Protein AF-A0A842JGA0-F1 (afdb_monomer)

Foldseek 3Di:
DFLVVVQVVCVVVVNDDQCVSVVVVLVVVCVPDDPVRNVVSDDDDCCVFLRDPVNVLLVVQLRQQVRDDPPGAQVPRPPFDAQPNDGLNNQLCLVCVQDVPCPDDDSSNSSSLSRCCNPPVPVSVCVSPDHPPVCPPPPVPQDPCSVVPVDD

Radius of gyration: 17.34 Å; Cα contacts (8 Å, |Δi|>4): 133; chains: 1; bounding box: 43×27×49 Å

Solvent-accessible surface area (backbone atoms only — not comparable to full-atom values): 9162 Å² total; per-residue (Å²): 132,52,45,50,61,51,41,53,50,33,37,75,70,70,76,47,59,85,50,48,56,57,52,53,50,48,52,57,58,49,69,73,49,48,86,93,47,48,79,71,64,74,71,84,85,41,67,84,47,43,44,24,78,94,32,44,70,60,40,46,50,49,26,55,48,69,62,45,64,86,85,67,55,64,76,74,45,81,86,68,67,65,41,93,87,34,34,56,39,54,45,42,47,41,62,46,78,57,32,87,83,57,85,78,78,60,68,68,60,37,49,34,46,48,51,33,30,68,78,40,42,75,59,38,51,51,60,54,67,50,62,79,70,58,68,78,80,67,58,82,61,72,46,77,55,40,77,69,66,77,57,134

Organism: NCBI:txid1841863

Secondary structure (DSSP, 8-state):
--HHHHHHHHHHTTS--TTHHHHHHHHHHHHT--GGGGGGG----GGGTTTSGGGHHHHHHHHHHHTSPSSP-GGGSSS---BTTB-HHHHHHHHHHT-TT-----HHHHHHHHHHHHH-HHHHHHHHH---GGGGTTTTS--TTGGGTS--

Sequence (152 aa):
MGSYEREQRMIAEGTAQRGQAALEYFAALDAELTEETSCLAHRPDYRKTLFAPENDDIYREFCAYLDLPEPRYFDAVENPISIEGHTAADVYYAMKSKNDRIVAIDGAAVYNMLVKLRTQPEIAKRVLDFRPTCYQGGCGMKDAAFNRGYYD

Structure (mmCIF, N/CA/C/O backbone):
data_AF-A0A842JGA0-F1
#
_entry.id   AF-A0A842JGA0-F1
#
loop_
_atom_site.group_PDB
_atom_site.id
_atom_site.type_symbol
_atom_site.label_atom_id
_atom_site.label_alt_id
_atom_site.label_comp_id
_atom_site.label_asym_id
_atom_site.label_entity_id
_atom_site.label_seq_id
_atom_site.pdbx_PDB_ins_code
_atom_site.Cartn_x
_atom_site.Cartn_y
_atom_site.Cartn_z
_atom_site.occupancy
_atom_site.B_iso_or_equiv
_atom_site.auth_seq_id
_atom_site.auth_comp_id
_atom_site.auth_asym_id
_atom_site.auth_atom_id
_atom_site.pdbx_PDB_model_num
ATOM 1 N N . MET A 1 1 ? -5.568 -13.704 12.747 1.00 78.69 1 MET A N 1
ATOM 2 C CA . MET A 1 1 ? -6.083 -12.325 12.857 1.00 78.69 1 MET A CA 1
ATOM 3 C C . MET A 1 1 ? -5.155 -11.466 12.034 1.00 78.69 1 MET A C 1
ATOM 5 O O . MET A 1 1 ? -3.968 -11.443 12.359 1.00 78.69 1 MET A O 1
ATOM 9 N N . GLY A 1 2 ? -5.6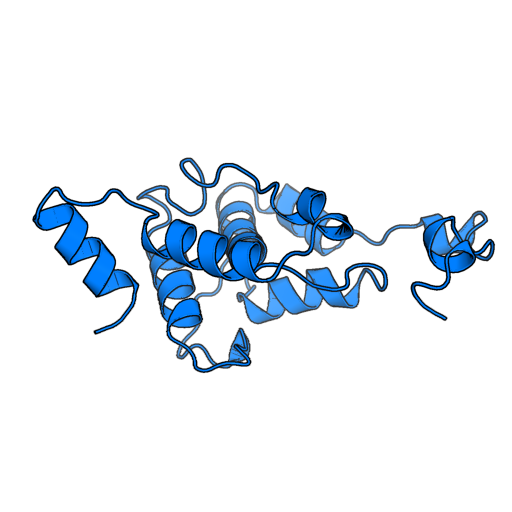73 -10.902 10.948 1.00 92.69 2 GLY A N 1
ATOM 10 C CA . GLY A 1 2 ? -4.884 -10.137 9.995 1.00 92.69 2 GLY A CA 1
ATOM 11 C C . GLY A 1 2 ? -4.467 -8.780 10.546 1.00 92.69 2 GLY A C 1
ATOM 12 O O . GLY A 1 2 ? -4.854 -8.375 11.652 1.00 92.69 2 GLY A O 1
ATOM 13 N N . SER A 1 3 ? -3.633 -8.095 9.781 1.00 95.69 3 SER A N 1
ATOM 14 C CA . SER A 1 3 ? -3.092 -6.779 10.102 1.00 95.69 3 SER A CA 1
ATOM 15 C C . SER A 1 3 ? -4.206 -5.741 10.227 1.00 95.69 3 SER A C 1
ATOM 17 O O . SER A 1 3 ? -4.199 -4.952 11.172 1.00 95.69 3 SER A O 1
ATOM 19 N N . TYR A 1 4 ? -5.222 -5.802 9.357 1.00 96.94 4 TYR A N 1
ATOM 20 C CA . TYR A 1 4 ? -6.365 -4.887 9.419 1.00 96.94 4 TYR A CA 1
ATOM 21 C C . TYR A 1 4 ? -7.188 -5.085 10.697 1.00 96.94 4 TYR A C 1
ATOM 23 O O . TYR A 1 4 ? -7.450 -4.120 11.412 1.00 96.94 4 TYR A O 1
ATOM 31 N N . GLU A 1 5 ? -7.567 -6.324 11.043 1.00 97.38 5 GLU A N 1
ATOM 32 C CA . GLU A 1 5 ? -8.369 -6.577 12.249 1.00 97.38 5 GLU A CA 1
ATOM 33 C C . GLU A 1 5 ? -7.608 -6.213 13.526 1.00 97.38 5 GLU A C 1
ATOM 35 O O . GLU A 1 5 ? -8.199 -5.715 14.488 1.00 97.38 5 GLU A O 1
ATOM 40 N N . ARG A 1 6 ? -6.289 -6.438 13.538 1.00 97.06 6 ARG A N 1
ATOM 41 C CA . ARG A 1 6 ? -5.420 -6.027 14.643 1.00 97.06 6 ARG A CA 1
ATOM 42 C C . ARG A 1 6 ? -5.420 -4.513 14.804 1.00 97.06 6 ARG A C 1
ATOM 44 O O . ARG A 1 6 ? -5.603 -4.042 15.923 1.00 97.06 6 ARG A O 1
ATOM 51 N N . GLU A 1 7 ? -5.261 -3.772 13.709 1.00 97.25 7 GLU A N 1
ATOM 52 C CA . GLU A 1 7 ? -5.341 -2.311 13.716 1.00 97.25 7 GLU A CA 1
ATOM 53 C C . GLU A 1 7 ? -6.703 -1.825 14.222 1.00 97.25 7 GLU A C 1
ATOM 55 O O . GLU A 1 7 ? -6.746 -1.005 15.137 1.00 97.25 7 GLU A O 1
ATOM 60 N N . GLN A 1 8 ? -7.813 -2.363 13.704 1.00 97.25 8 GLN A N 1
ATOM 61 C CA . GLN A 1 8 ? -9.154 -1.955 14.141 1.00 97.25 8 GLN A CA 1
ATOM 62 C C . GLN A 1 8 ? -9.369 -2.182 15.642 1.00 97.25 8 GLN A C 1
ATOM 64 O O . GLN A 1 8 ? -9.959 -1.337 16.316 1.00 97.25 8 GLN A O 1
ATOM 69 N N . ARG A 1 9 ? -8.847 -3.285 16.193 1.00 97.31 9 ARG A N 1
ATOM 70 C CA . ARG A 1 9 ? -8.895 -3.535 17.637 1.00 97.31 9 ARG A CA 1
ATOM 71 C C . ARG A 1 9 ? -8.089 -2.498 18.422 1.00 97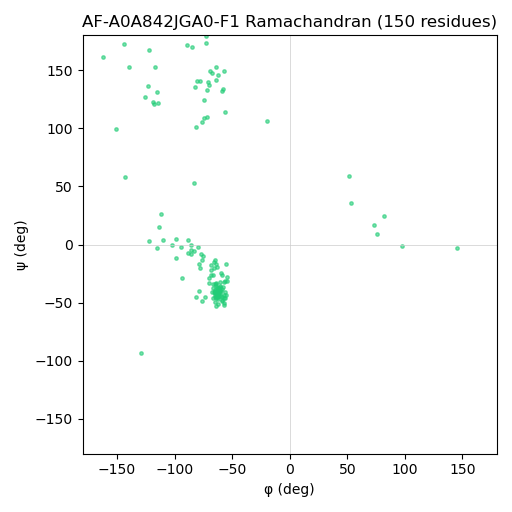.31 9 ARG A C 1
ATOM 73 O O . ARG A 1 9 ? -8.606 -1.959 19.393 1.00 97.31 9 ARG A O 1
ATOM 80 N N . MET A 1 10 ? -6.866 -2.184 17.993 1.00 97.19 10 MET A N 1
ATOM 81 C CA . MET A 1 10 ? -6.032 -1.175 18.662 1.00 97.19 10 MET A CA 1
ATOM 82 C C . MET A 1 10 ? -6.664 0.224 18.606 1.00 97.19 10 MET A C 1
ATOM 84 O O . MET A 1 10 ? -6.624 0.969 19.584 1.00 97.19 10 MET A O 1
ATOM 88 N N . ILE A 1 11 ? -7.313 0.575 17.493 1.00 96.62 11 ILE A N 1
ATOM 89 C CA . ILE A 1 11 ? -8.082 1.822 17.378 1.00 96.62 11 ILE A CA 1
ATOM 90 C C . ILE A 1 11 ? -9.258 1.821 18.363 1.00 96.62 11 ILE A C 1
ATOM 92 O O . ILE A 1 11 ? -9.461 2.808 19.069 1.00 96.62 11 ILE A O 1
ATOM 96 N N . ALA A 1 12 ? -10.008 0.719 18.457 1.00 96.81 12 ALA A N 1
ATOM 97 C CA . ALA A 1 12 ? -11.126 0.592 19.394 1.00 96.81 12 ALA A CA 1
ATOM 98 C C . ALA A 1 12 ? -10.683 0.657 20.870 1.00 96.81 12 ALA A C 1
ATOM 100 O O . ALA A 1 12 ? -11.404 1.191 21.710 1.00 96.81 12 ALA A O 1
ATOM 101 N N . GLU A 1 13 ? -9.487 0.154 21.179 1.00 97.25 13 GLU A N 1
ATOM 102 C CA . GLU A 1 13 ? -8.846 0.239 22.499 1.00 97.25 13 GLU A CA 1
ATOM 103 C C . GLU A 1 13 ? -8.228 1.624 22.782 1.00 97.25 13 GLU A C 1
ATOM 105 O O . GLU A 1 13 ? -7.788 1.883 23.902 1.00 97.25 13 GLU A O 1
ATOM 110 N N . GLY A 1 14 ? -8.187 2.525 21.792 1.00 96.44 14 GLY A N 1
ATOM 111 C CA . GLY A 1 14 ? -7.576 3.851 21.908 1.00 96.44 14 GLY A CA 1
ATOM 112 C C . GLY A 1 14 ? -6.043 3.835 21.939 1.00 96.44 14 GLY A C 1
ATOM 113 O O . GLY A 1 14 ? -5.432 4.820 22.352 1.00 96.44 14 GLY A O 1
ATOM 114 N N . THR A 1 15 ? -5.416 2.731 21.524 1.00 95.56 15 THR A N 1
ATOM 115 C CA . THR A 1 15 ? -3.960 2.520 21.566 1.00 95.56 15 THR A CA 1
ATOM 116 C C . THR A 1 15 ? -3.268 2.775 20.226 1.00 95.56 15 THR A C 1
ATOM 118 O O . THR A 1 15 ? -2.044 2.886 20.193 1.00 95.56 15 THR A O 1
ATOM 121 N N . ALA A 1 16 ? -4.024 2.922 19.133 1.00 95.56 16 ALA A N 1
ATOM 122 C CA . ALA A 1 16 ? -3.494 3.230 17.805 1.00 95.56 16 ALA A CA 1
ATOM 123 C C . ALA A 1 16 ? -4.410 4.162 16.995 1.00 95.56 16 ALA A C 1
ATOM 125 O O . ALA A 1 16 ? -5.537 4.471 17.386 1.00 95.56 16 ALA A O 1
ATOM 126 N N . GLN A 1 17 ? -3.911 4.600 15.838 1.00 95.06 17 GLN A N 1
ATOM 127 C CA . GLN A 1 17 ? -4.660 5.359 14.837 1.00 95.06 17 GLN A CA 1
ATOM 128 C C . GLN A 1 17 ? -4.638 4.635 13.488 1.00 95.06 17 GLN A C 1
ATOM 130 O O . GLN A 1 17 ? -3.860 3.709 13.270 1.00 95.06 17 GLN A O 1
ATOM 135 N N . ARG A 1 18 ? -5.497 5.080 12.569 1.00 95.12 18 ARG A N 1
ATOM 136 C CA . ARG A 1 18 ? -5.557 4.551 11.206 1.00 95.12 18 ARG A CA 1
ATOM 137 C C . ARG A 1 18 ? -4.211 4.698 10.496 1.00 95.12 18 ARG A C 1
ATOM 139 O O . ARG A 1 18 ? -3.612 5.773 10.535 1.00 95.12 18 ARG A O 1
ATOM 146 N N . GLY A 1 19 ? -3.766 3.637 9.829 1.00 95.56 19 GLY A N 1
ATOM 147 C CA . GLY A 1 19 ? -2.438 3.580 9.211 1.00 95.56 19 GLY A CA 1
ATOM 148 C C . GLY A 1 19 ? -1.383 2.869 10.064 1.00 95.56 19 GLY A C 1
ATOM 149 O O . GLY A 1 19 ? -0.243 2.754 9.622 1.00 95.56 19 GLY A O 1
ATOM 150 N N . GLN A 1 20 ? -1.725 2.394 11.267 1.00 96.44 20 GLN A N 1
ATOM 151 C CA . GLN A 1 20 ? -0.779 1.736 12.174 1.00 96.44 20 GLN A CA 1
ATOM 152 C C . GLN A 1 20 ? -0.094 0.520 11.535 1.00 96.44 20 GLN A C 1
ATOM 154 O O . GLN A 1 20 ? 1.125 0.402 11.636 1.00 96.44 20 GLN A O 1
ATOM 159 N N . ALA A 1 21 ? -0.830 -0.336 10.820 1.00 96.31 21 ALA A N 1
ATOM 160 C CA . ALA A 1 21 ? -0.248 -1.490 10.134 1.00 96.31 21 ALA A CA 1
ATOM 161 C C . ALA A 1 21 ? 0.785 -1.070 9.071 1.00 96.31 21 ALA A C 1
ATOM 163 O O . ALA A 1 21 ? 1.831 -1.701 8.922 1.00 96.31 21 ALA A O 1
ATOM 164 N N . ALA A 1 22 ? 0.530 0.032 8.359 1.00 95.31 22 ALA A N 1
ATOM 165 C CA . ALA A 1 22 ? 1.483 0.583 7.400 1.00 95.31 22 ALA A CA 1
ATOM 166 C C . ALA A 1 22 ? 2.738 1.143 8.083 1.00 95.31 22 ALA A C 1
ATOM 168 O O . ALA A 1 22 ? 3.841 0.946 7.585 1.00 95.31 22 ALA A O 1
ATOM 169 N N . LEU A 1 23 ? 2.582 1.827 9.221 1.00 94.62 23 LEU A N 1
ATOM 170 C CA . LEU A 1 23 ? 3.708 2.359 9.993 1.00 94.62 23 LEU A CA 1
ATOM 171 C C . LEU A 1 23 ? 4.592 1.237 10.551 1.00 94.62 23 LEU A C 1
ATOM 173 O O . LEU A 1 23 ? 5.814 1.346 10.492 1.00 94.62 23 LEU A O 1
ATOM 177 N N . GLU A 1 24 ? 3.992 0.149 11.036 1.00 94.88 24 GLU A N 1
ATOM 178 C CA . GLU A 1 24 ? 4.715 -1.055 11.467 1.00 94.88 24 GLU A CA 1
ATOM 179 C C . GLU A 1 24 ? 5.465 -1.705 10.300 1.00 94.88 24 GLU A C 1
ATOM 181 O O . GLU A 1 24 ? 6.641 -2.044 10.433 1.00 94.88 24 GLU A O 1
ATOM 186 N N . TYR A 1 25 ? 4.823 -1.801 9.133 1.00 94.12 25 TYR A N 1
ATOM 187 C CA . TYR A 1 25 ? 5.466 -2.255 7.902 1.00 94.12 25 TYR A CA 1
ATOM 188 C C . TYR A 1 25 ? 6.659 -1.370 7.506 1.00 94.12 25 TYR A C 1
ATOM 190 O O . TYR A 1 25 ? 7.728 -1.889 7.192 1.00 94.12 25 TYR A O 1
ATOM 198 N N . PHE A 1 26 ? 6.524 -0.041 7.557 1.00 93.44 26 PHE A N 1
ATOM 199 C CA . PHE A 1 26 ? 7.630 0.870 7.248 1.00 93.44 26 PHE A CA 1
ATOM 200 C C . PHE A 1 26 ? 8.776 0.743 8.246 1.00 93.44 26 PHE A C 1
ATOM 202 O O . PHE A 1 26 ? 9.928 0.716 7.827 1.00 93.44 26 PHE A O 1
ATOM 209 N N . ALA A 1 27 ? 8.472 0.607 9.538 1.00 92.94 27 ALA A N 1
ATOM 210 C CA . ALA A 1 27 ? 9.486 0.398 10.563 1.00 92.94 27 ALA A CA 1
ATOM 211 C C . ALA A 1 27 ? 10.266 -0.909 10.342 1.00 92.94 27 ALA A C 1
ATOM 213 O O . ALA A 1 27 ? 11.479 -0.925 10.531 1.00 92.94 27 ALA A O 1
ATOM 214 N N . ALA A 1 28 ? 9.594 -1.981 9.903 1.00 91.62 28 ALA A N 1
ATOM 215 C CA . ALA A 1 28 ? 10.255 -3.234 9.544 1.00 91.62 28 ALA A CA 1
ATOM 216 C C . ALA A 1 28 ? 11.192 -3.063 8.336 1.00 91.62 28 ALA A C 1
ATOM 218 O O . ALA A 1 28 ? 12.335 -3.501 8.398 1.00 91.62 28 ALA A O 1
ATOM 219 N N . LEU A 1 29 ? 10.749 -2.362 7.284 1.00 88.94 29 LEU A N 1
ATOM 220 C CA . LEU A 1 29 ? 11.604 -2.052 6.130 1.00 88.94 29 LEU A CA 1
ATOM 221 C C . LEU A 1 29 ? 12.807 -1.178 6.510 1.00 88.94 29 LEU A C 1
ATOM 223 O O . LEU A 1 29 ? 13.912 -1.398 6.027 1.00 88.94 29 LEU A O 1
ATOM 227 N N . ASP A 1 30 ? 12.596 -0.173 7.359 1.00 90.44 30 ASP A N 1
ATOM 228 C CA . ASP A 1 30 ? 13.653 0.755 7.769 1.00 90.44 30 ASP A CA 1
ATOM 229 C C . ASP A 1 30 ? 14.695 0.089 8.666 1.00 90.44 30 ASP A C 1
ATOM 231 O O . ASP A 1 30 ? 15.861 0.480 8.640 1.00 90.44 30 ASP A O 1
ATOM 235 N N . ALA A 1 31 ? 14.304 -0.940 9.423 1.00 91.38 31 ALA A N 1
ATOM 236 C CA . ALA A 1 31 ? 15.222 -1.724 10.241 1.00 91.38 31 ALA A CA 1
ATOM 237 C C . ALA A 1 31 ? 16.245 -2.521 9.409 1.00 91.38 31 ALA A C 1
ATOM 239 O O . ALA A 1 31 ? 17.289 -2.900 9.939 1.00 91.38 31 ALA A O 1
ATOM 240 N N . GLU A 1 32 ? 15.968 -2.763 8.125 1.00 87.31 32 GLU A N 1
ATOM 241 C CA . GLU A 1 32 ? 16.876 -3.452 7.199 1.00 87.31 32 GLU A CA 1
ATOM 242 C C . GLU A 1 32 ? 17.846 -2.497 6.484 1.00 87.31 32 GLU A C 1
ATOM 244 O O . GLU A 1 32 ? 18.763 -2.948 5.793 1.00 87.31 32 GLU A O 1
ATOM 249 N N . LEU A 1 33 ? 17.674 -1.179 6.640 1.00 86.69 33 LEU A N 1
ATOM 250 C CA . LEU A 1 33 ? 18.527 -0.188 5.989 1.00 86.69 33 LEU A CA 1
ATOM 251 C C . LEU A 1 33 ? 19.870 -0.036 6.711 1.00 86.69 33 LEU A C 1
ATOM 253 O O . LEU A 1 33 ? 19.961 0.012 7.938 1.00 86.69 33 LEU A O 1
ATOM 257 N N . THR A 1 34 ? 20.930 0.109 5.920 1.00 88.12 34 THR A N 1
ATOM 258 C CA . THR A 1 34 ? 22.265 0.488 6.397 1.00 88.12 34 THR A CA 1
ATOM 259 C C . THR A 1 34 ? 22.394 2.007 6.511 1.00 88.12 34 THR A C 1
ATOM 261 O O . THR A 1 34 ? 21.567 2.764 5.997 1.00 88.12 34 THR A O 1
ATOM 264 N N . GLU A 1 35 ? 23.479 2.484 7.125 1.00 85.81 35 GLU A N 1
ATOM 265 C CA . GLU A 1 35 ? 23.784 3.919 7.165 1.00 85.81 35 GLU A CA 1
ATOM 266 C C . GLU A 1 35 ? 23.860 4.521 5.748 1.00 85.81 35 GLU A C 1
ATOM 268 O O . GLU A 1 35 ? 23.276 5.581 5.501 1.00 85.81 35 GLU A O 1
ATOM 273 N N . GLU A 1 36 ? 24.470 3.810 4.786 1.00 84.12 36 GLU A N 1
ATOM 274 C CA . GLU A 1 36 ? 24.588 4.283 3.398 1.00 84.12 36 GLU A CA 1
ATOM 275 C C . GLU A 1 36 ? 23.249 4.337 2.650 1.00 84.12 36 GLU A C 1
ATOM 277 O O . GLU A 1 36 ? 23.123 5.067 1.664 1.00 84.12 36 GLU A O 1
ATOM 282 N N . THR A 1 37 ? 22.249 3.580 3.105 1.00 82.00 37 THR A N 1
ATOM 283 C CA . THR A 1 37 ? 20.932 3.459 2.458 1.00 82.00 37 THR A CA 1
ATOM 284 C C . THR A 1 37 ? 19.804 4.116 3.255 1.00 82.00 37 THR A C 1
ATOM 286 O O . THR A 1 37 ? 18.655 4.113 2.819 1.00 82.00 37 THR A O 1
ATOM 289 N N . SER A 1 38 ? 20.129 4.783 4.367 1.00 80.06 38 SER A N 1
ATOM 290 C CA . SER A 1 38 ? 19.182 5.490 5.243 1.00 80.06 38 SER A CA 1
ATOM 291 C C . SER A 1 38 ? 18.309 6.527 4.523 1.00 80.06 38 SER A C 1
ATOM 293 O O . SER A 1 38 ? 17.168 6.767 4.919 1.00 80.06 38 SER A O 1
ATOM 295 N N . CYS A 1 39 ? 18.791 7.111 3.420 1.00 80.06 39 CYS A N 1
ATOM 296 C CA . CYS A 1 39 ? 18.015 8.044 2.600 1.00 80.06 39 CYS A CA 1
ATOM 297 C C . CYS A 1 39 ? 16.766 7.408 1.958 1.00 80.06 39 CYS A C 1
ATOM 299 O O . CYS A 1 39 ? 15.837 8.133 1.599 1.00 80.06 39 CYS A O 1
ATOM 301 N N . LEU A 1 40 ? 16.713 6.075 1.853 1.00 78.25 40 LEU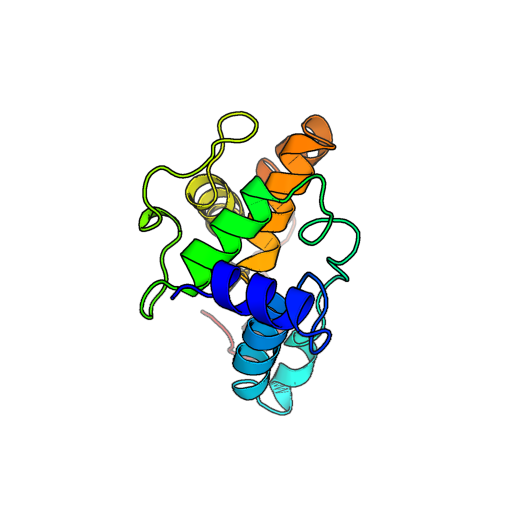 A N 1
ATOM 302 C CA . LEU A 1 40 ? 15.573 5.324 1.324 1.00 78.25 40 LEU A CA 1
ATOM 303 C C . LEU A 1 40 ? 14.401 5.223 2.315 1.00 78.25 40 LEU A C 1
ATOM 305 O O . LEU A 1 40 ? 13.292 4.894 1.900 1.00 78.25 40 LEU A O 1
ATOM 309 N N . ALA A 1 41 ? 14.605 5.561 3.594 1.00 81.56 41 ALA A N 1
ATOM 310 C CA . ALA A 1 41 ? 13.539 5.583 4.600 1.00 81.56 41 ALA A CA 1
ATOM 311 C C . ALA A 1 41 ? 12.510 6.706 4.363 1.00 81.56 41 ALA A C 1
ATOM 313 O O . ALA A 1 41 ? 11.401 6.690 4.906 1.00 81.56 41 ALA A O 1
ATOM 314 N N . HIS A 1 42 ? 12.856 7.716 3.557 1.00 82.06 42 HIS A N 1
ATOM 315 C CA . HIS A 1 42 ? 11.971 8.847 3.307 1.00 82.06 42 HIS A CA 1
ATOM 316 C C . HIS A 1 42 ? 10.783 8.446 2.418 1.00 82.06 42 HIS A C 1
ATOM 318 O O . HIS A 1 42 ? 10.921 8.265 1.206 1.00 82.06 42 HIS A O 1
ATOM 324 N N . ARG A 1 43 ? 9.581 8.402 3.005 1.00 84.81 43 ARG A N 1
ATOM 325 C CA . ARG A 1 43 ? 8.328 8.039 2.322 1.00 84.81 43 ARG A CA 1
ATOM 326 C C . ARG A 1 43 ? 7.324 9.199 2.300 1.00 84.81 43 ARG A C 1
ATOM 328 O O . ARG A 1 43 ? 7.350 10.047 3.193 1.00 84.81 43 ARG A O 1
ATOM 335 N N . PRO A 1 44 ? 6.427 9.261 1.298 1.00 87.69 44 PRO A N 1
ATOM 336 C CA . PRO A 1 44 ? 5.303 10.192 1.308 1.00 87.69 44 PRO A CA 1
ATOM 337 C C . PRO A 1 44 ? 4.405 10.017 2.539 1.00 87.69 44 PRO A C 1
ATOM 339 O O . PRO A 1 44 ? 4.217 8.911 3.039 1.00 87.69 44 PRO A O 1
ATOM 342 N N . ASP A 1 45 ? 3.780 11.106 2.985 1.00 90.25 45 ASP A N 1
ATOM 343 C CA . ASP A 1 45 ? 2.734 11.040 4.005 1.00 90.25 45 ASP A CA 1
ATOM 344 C C . ASP A 1 45 ? 1.421 10.527 3.395 1.00 90.25 45 ASP A C 1
ATOM 346 O O . ASP A 1 45 ? 0.719 11.247 2.680 1.00 90.25 45 ASP A O 1
ATOM 350 N N . TYR A 1 46 ? 1.086 9.275 3.697 1.00 94.56 46 TYR A N 1
ATOM 351 C CA . TYR A 1 46 ? -0.107 8.600 3.189 1.00 94.56 46 TYR A CA 1
ATOM 352 C C . TYR A 1 46 ? -1.379 8.852 4.015 1.00 94.56 46 TYR A C 1
ATOM 354 O O . TYR A 1 46 ? -2.450 8.361 3.645 1.00 94.56 46 TYR A O 1
ATOM 362 N N . ARG A 1 47 ? -1.316 9.639 5.105 1.00 93.50 47 ARG A N 1
ATOM 363 C CA . ARG A 1 47 ? -2.464 9.878 6.008 1.00 93.50 47 ARG A CA 1
ATOM 364 C C . ARG A 1 47 ? -3.688 10.459 5.305 1.00 93.50 47 ARG A C 1
ATOM 366 O O . ARG A 1 47 ? -4.812 10.182 5.702 1.00 93.50 47 ARG A O 1
ATOM 373 N N . LYS A 1 48 ? -3.467 11.264 4.263 1.00 93.38 48 LYS A N 1
ATOM 374 C CA . LYS A 1 48 ? -4.524 11.903 3.460 1.00 93.38 48 LYS A CA 1
ATOM 375 C C . LYS A 1 48 ? -4.836 11.162 2.157 1.00 93.38 48 LYS A C 1
ATOM 377 O O . LYS A 1 48 ? -5.585 11.683 1.340 1.00 93.38 48 LYS A O 1
ATOM 382 N N . THR A 1 49 ? -4.223 10.002 1.923 1.00 95.25 49 THR A N 1
ATOM 383 C CA . THR A 1 49 ? -4.426 9.217 0.701 1.00 95.25 49 THR A CA 1
ATOM 384 C C . THR A 1 49 ? -4.765 7.769 1.039 1.00 95.25 49 THR A C 1
ATOM 386 O O . THR A 1 49 ? -5.933 7.469 1.272 1.00 95.25 49 THR A O 1
ATOM 389 N N . LEU A 1 50 ? -3.779 6.873 1.108 1.00 96.50 50 LEU A N 1
ATOM 390 C CA . LEU A 1 50 ? -3.987 5.446 1.354 1.00 96.50 50 LEU A CA 1
ATOM 391 C C . LEU A 1 50 ? -4.660 5.190 2.706 1.00 96.50 50 LEU A C 1
ATOM 393 O O . LEU A 1 50 ? -5.516 4.320 2.798 1.00 96.50 50 LEU A O 1
ATOM 397 N N . PHE A 1 51 ? -4.336 5.974 3.736 1.00 95.81 51 PHE A N 1
ATOM 398 C CA . PHE A 1 51 ? -4.943 5.798 5.059 1.00 95.81 51 PHE A CA 1
ATOM 399 C C . PHE A 1 51 ? -6.237 6.595 5.214 1.00 95.81 51 PHE A C 1
ATOM 401 O O . PHE A 1 51 ? -6.806 6.612 6.299 1.00 95.81 51 PHE A O 1
ATOM 408 N N . ALA A 1 52 ? -6.723 7.277 4.179 1.00 96.19 52 ALA A N 1
ATOM 409 C CA . ALA A 1 52 ? -7.965 8.026 4.287 1.00 96.19 52 ALA A CA 1
ATOM 410 C C . ALA A 1 52 ? -9.167 7.050 4.387 1.00 96.19 52 ALA A C 1
ATOM 412 O O . ALA A 1 52 ? -9.154 6.006 3.722 1.00 96.19 52 ALA A O 1
ATOM 413 N N . PRO A 1 53 ? -10.186 7.312 5.231 1.00 95.62 53 PRO A N 1
ATOM 414 C CA . PRO A 1 53 ? -11.345 6.423 5.391 1.00 95.62 53 PRO A CA 1
ATOM 415 C C . PRO A 1 53 ? -12.105 6.129 4.089 1.00 95.62 53 PRO A C 1
ATOM 417 O O . PRO A 1 53 ? -12.627 5.035 3.912 1.00 95.62 53 PRO A O 1
ATOM 420 N N . GLU A 1 54 ? -12.129 7.070 3.149 1.00 96.44 54 GLU A N 1
ATOM 421 C CA . GLU A 1 54 ? -12.738 6.917 1.823 1.00 96.44 54 GLU A CA 1
ATOM 422 C C . GLU A 1 54 ? -12.040 5.878 0.925 1.00 96.44 54 GLU A C 1
ATOM 424 O O . GLU A 1 54 ? -12.606 5.452 -0.081 1.00 96.44 54 GLU A O 1
ATOM 429 N N . ASN A 1 55 ? -10.825 5.455 1.286 1.00 97.12 55 ASN A N 1
ATOM 430 C CA . ASN A 1 55 ? -10.047 4.438 0.579 1.00 97.12 55 ASN A CA 1
ATOM 431 C C . ASN A 1 55 ? -9.905 3.149 1.403 1.00 97.12 55 ASN A C 1
ATOM 433 O O . ASN A 1 55 ? -8.924 2.425 1.251 1.00 97.12 55 ASN A O 1
ATOM 437 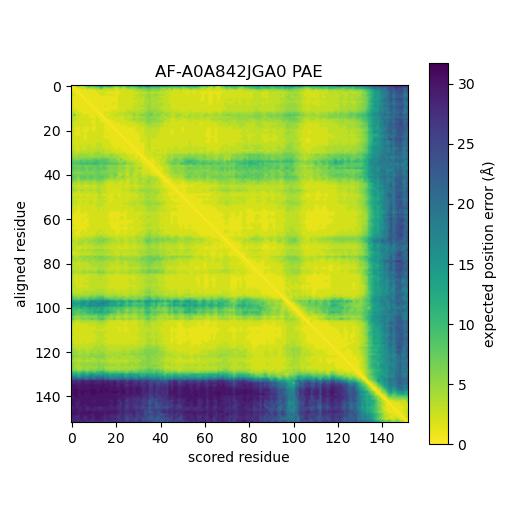N N . ASP A 1 56 ? -10.850 2.873 2.309 1.00 97.25 56 ASP A N 1
ATOM 438 C CA . ASP A 1 56 ? -10.762 1.735 3.228 1.00 97.25 56 ASP A CA 1
ATOM 439 C C . ASP A 1 56 ? -10.696 0.375 2.546 1.00 97.25 56 ASP A C 1
ATOM 441 O O . ASP A 1 56 ? -9.951 -0.481 2.998 1.00 97.25 56 ASP A O 1
ATOM 445 N N . ASP A 1 57 ? -11.392 0.184 1.435 1.00 97.56 57 ASP A N 1
ATOM 446 C CA . ASP A 1 57 ? -11.294 -1.038 0.640 1.00 97.56 57 ASP A CA 1
ATOM 447 C C . ASP A 1 57 ? -9.876 -1.267 0.087 1.00 97.56 57 ASP A C 1
ATOM 449 O O . ASP A 1 57 ? -9.336 -2.363 0.228 1.00 97.56 57 ASP A O 1
ATOM 453 N N . ILE A 1 58 ? -9.231 -0.220 -0.441 1.00 97.94 58 ILE A N 1
ATOM 454 C CA . ILE A 1 58 ? -7.828 -0.269 -0.886 1.00 97.94 58 ILE A CA 1
ATOM 455 C C . ILE A 1 58 ? -6.894 -0.504 0.308 1.00 97.94 58 ILE A C 1
ATOM 457 O O . ILE A 1 58 ? -5.958 -1.297 0.217 1.00 97.94 58 ILE A O 1
ATOM 461 N N . TYR A 1 59 ? -7.140 0.161 1.440 1.00 98.00 59 TYR A N 1
ATOM 462 C CA . TYR A 1 59 ? -6.329 -0.011 2.647 1.00 98.00 59 TYR A CA 1
ATOM 463 C C . TYR A 1 59 ? -6.443 -1.426 3.229 1.00 98.00 59 TYR A C 1
ATOM 465 O O . TYR A 1 59 ? -5.445 -2.008 3.649 1.00 98.00 59 TYR A O 1
ATOM 473 N N . ARG A 1 60 ? -7.642 -2.014 3.207 1.00 97.69 60 ARG A N 1
ATOM 474 C CA . ARG A 1 60 ? -7.887 -3.400 3.616 1.00 97.69 60 ARG A CA 1
ATOM 475 C C . ARG A 1 60 ? -7.134 -4.387 2.739 1.00 97.69 60 ARG A C 1
ATOM 477 O O . ARG A 1 60 ? -6.542 -5.317 3.277 1.00 97.69 60 ARG A O 1
ATOM 484 N N . GLU A 1 61 ? -7.117 -4.175 1.426 1.00 98.06 61 GLU A N 1
ATOM 485 C CA . GLU A 1 61 ? -6.330 -5.016 0.524 1.00 98.06 61 GLU A CA 1
ATOM 486 C C . GLU A 1 61 ? -4.826 -4.866 0.770 1.00 98.06 61 GLU A C 1
ATOM 488 O O . GLU A 1 61 ? -4.111 -5.863 0.836 1.00 98.06 61 GLU A O 1
ATOM 493 N N . PHE A 1 62 ? -4.347 -3.642 1.008 1.00 97.94 62 PHE A N 1
ATOM 494 C CA . PHE A 1 62 ? -2.965 -3.422 1.427 1.00 97.94 62 PHE A CA 1
ATOM 495 C C . PHE A 1 62 ? -2.628 -4.215 2.698 1.00 97.94 62 PHE A C 1
ATOM 497 O O . PHE A 1 62 ? -1.606 -4.896 2.733 1.00 97.94 62 PHE A O 1
ATOM 504 N N . CYS A 1 63 ? -3.491 -4.194 3.717 1.00 97.69 63 CYS A N 1
ATOM 505 C CA . CYS A 1 63 ? -3.302 -5.013 4.914 1.00 97.69 63 CYS A CA 1
ATOM 506 C C . CYS A 1 63 ? -3.315 -6.520 4.609 1.00 97.69 63 CYS A C 1
ATOM 508 O O . CYS A 1 63 ? -2.489 -7.242 5.159 1.00 97.69 63 CYS A O 1
ATOM 510 N N . ALA A 1 64 ? -4.192 -6.989 3.717 1.00 97.38 64 ALA A N 1
ATOM 511 C CA . ALA A 1 64 ? -4.206 -8.388 3.286 1.00 97.38 64 ALA A CA 1
ATOM 512 C C . ALA A 1 64 ? -2.899 -8.778 2.577 1.00 97.38 64 ALA A C 1
ATOM 514 O O . ALA A 1 64 ? -2.374 -9.865 2.801 1.00 97.38 64 ALA A O 1
ATOM 515 N N . TYR A 1 65 ? -2.325 -7.870 1.784 1.00 97.44 65 TYR A N 1
ATOM 516 C CA . TYR A 1 65 ? -0.994 -8.043 1.212 1.00 97.44 65 TYR A CA 1
ATOM 517 C C . TYR A 1 65 ? 0.096 -8.121 2.287 1.00 97.44 65 TYR A C 1
ATOM 519 O O . TYR A 1 65 ? 0.974 -8.973 2.186 1.00 97.44 65 TYR A O 1
ATOM 527 N N . LEU A 1 66 ? 0.045 -7.285 3.332 1.00 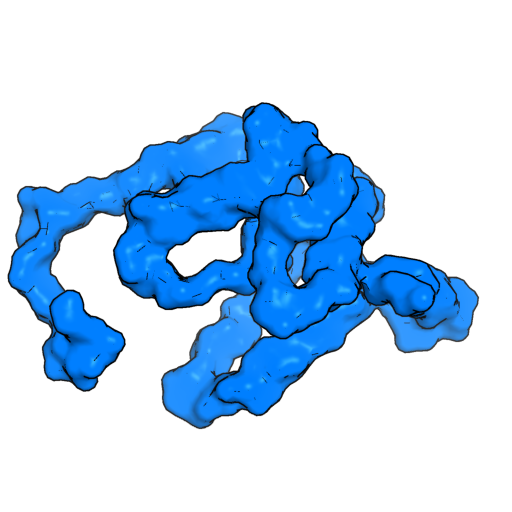96.56 66 LEU A N 1
ATOM 528 C CA . LEU A 1 66 ? 1.003 -7.357 4.446 1.00 96.56 66 LEU A CA 1
ATOM 529 C C . LEU A 1 66 ? 0.953 -8.705 5.183 1.00 96.56 66 LEU A C 1
ATOM 531 O O . LEU A 1 66 ? 1.993 -9.176 5.649 1.00 96.56 66 LEU A O 1
ATOM 535 N N . ASP A 1 67 ? -0.227 -9.324 5.243 1.00 96.38 67 ASP A N 1
ATOM 536 C CA . ASP A 1 67 ? -0.464 -10.617 5.892 1.00 96.38 67 ASP A CA 1
ATOM 537 C C . ASP A 1 67 ? 0.058 -11.825 5.093 1.00 96.38 67 ASP A C 1
ATOM 539 O O . ASP A 1 67 ? 0.105 -12.939 5.625 1.00 96.38 67 ASP A O 1
ATOM 543 N N . LEU A 1 68 ? 0.474 -11.630 3.836 1.00 95.56 68 LEU A N 1
ATOM 544 C CA . LEU A 1 68 ? 1.090 -12.680 3.028 1.00 95.56 68 LEU A CA 1
ATOM 545 C C . LEU A 1 68 ? 2.466 -13.088 3.589 1.00 95.56 68 LEU A C 1
ATOM 547 O O . LEU A 1 68 ? 3.200 -12.244 4.120 1.00 95.56 68 LEU A O 1
ATOM 551 N N . PRO A 1 69 ? 2.863 -14.368 3.439 1.00 93.50 69 PRO A N 1
ATOM 552 C CA . PRO A 1 69 ? 4.211 -14.803 3.780 1.00 93.50 69 PRO A CA 1
ATOM 553 C C . PRO A 1 69 ? 5.252 -14.121 2.885 1.00 93.50 69 PRO A C 1
ATOM 555 O O . PRO A 1 69 ? 4.977 -13.766 1.740 1.00 93.50 69 PRO A O 1
ATOM 558 N N . GLU A 1 70 ? 6.470 -13.963 3.399 1.00 89.38 70 GLU A N 1
ATOM 559 C CA . GLU A 1 70 ? 7.594 -13.471 2.603 1.00 89.38 70 GLU A CA 1
ATOM 560 C C . GLU A 1 70 ? 8.218 -14.593 1.752 1.00 89.38 70 GLU A C 1
ATOM 562 O O . GLU A 1 70 ? 8.376 -15.712 2.250 1.00 89.38 70 GLU A O 1
ATOM 567 N N . PRO A 1 71 ? 8.618 -14.316 0.494 1.00 89.38 71 PRO A N 1
ATOM 568 C CA . PRO A 1 71 ? 8.431 -13.058 -0.239 1.00 89.38 71 PRO A CA 1
ATOM 569 C C . PRO A 1 71 ? 6.960 -12.809 -0.618 1.00 89.38 71 PRO A C 1
ATOM 571 O O . PRO A 1 71 ? 6.262 -13.712 -1.073 1.00 89.38 71 PRO A O 1
ATOM 574 N N . ARG A 1 72 ? 6.504 -11.560 -0.443 1.00 91.75 72 ARG A N 1
ATOM 575 C CA . ARG A 1 72 ? 5.118 -11.154 -0.722 1.00 91.75 72 ARG A CA 1
ATOM 576 C C . ARG A 1 72 ? 4.936 -10.864 -2.209 1.00 91.75 72 ARG A C 1
ATOM 578 O O . ARG A 1 72 ? 5.742 -10.145 -2.799 1.00 91.75 72 ARG A O 1
ATOM 585 N N . TYR A 1 73 ? 3.841 -11.351 -2.784 1.00 92.31 73 TYR A N 1
ATOM 586 C CA . TYR A 1 73 ? 3.485 -11.114 -4.183 1.00 92.31 73 TYR A CA 1
ATOM 587 C C . TYR A 1 73 ? 2.096 -10.478 -4.291 1.00 92.31 73 TYR A C 1
ATOM 589 O O . TYR A 1 73 ? 1.164 -10.887 -3.605 1.00 92.31 73 TYR A O 1
ATOM 597 N N . PHE A 1 74 ? 1.952 -9.463 -5.148 1.00 93.94 74 PHE A N 1
ATOM 598 C CA . PHE A 1 74 ? 0.687 -8.730 -5.309 1.00 93.94 74 PHE A CA 1
ATOM 599 C C . PHE A 1 74 ? -0.425 -9.571 -5.950 1.00 93.94 74 PHE A C 1
ATOM 601 O O . PHE A 1 74 ? -1.597 -9.304 -5.716 1.00 93.94 74 PHE A O 1
ATOM 608 N N . ASP A 1 75 ? -0.071 -10.579 -6.746 1.00 94.25 75 ASP A N 1
ATOM 609 C CA . ASP A 1 75 ? -1.002 -11.512 -7.390 1.00 94.25 75 ASP A CA 1
ATOM 610 C C . ASP A 1 75 ? -1.437 -12.671 -6.475 1.00 94.25 75 ASP A C 1
ATOM 612 O O . ASP A 1 75 ? -2.330 -13.433 -6.837 1.00 94.25 75 ASP A O 1
ATOM 616 N N . ALA A 1 76 ? -0.854 -12.784 -5.276 1.00 95.25 76 ALA A N 1
ATOM 617 C CA . ALA A 1 76 ? -1.242 -13.770 -4.269 1.00 95.25 76 ALA A CA 1
ATOM 618 C C . ALA A 1 76 ? -2.401 -13.301 -3.368 1.00 95.25 76 ALA A C 1
ATOM 620 O O . ALA A 1 76 ? -2.883 -14.071 -2.538 1.00 95.25 76 ALA A O 1
ATOM 621 N N . VAL A 1 77 ? -2.855 -12.051 -3.511 1.00 94.88 77 VAL A N 1
ATOM 622 C CA . VAL A 1 77 ? -4.048 -11.550 -2.819 1.00 94.88 77 VAL A CA 1
ATOM 623 C C . VAL A 1 77 ? -5.297 -12.139 -3.475 1.00 94.88 77 VAL A C 1
ATOM 625 O O . VAL A 1 77 ? -5.508 -11.998 -4.679 1.00 94.88 77 VAL A O 1
ATOM 628 N N . GLU A 1 78 ? -6.147 -12.798 -2.689 1.00 91.94 78 GLU A N 1
ATOM 629 C CA . GLU A 1 78 ? -7.382 -13.398 -3.197 1.00 91.94 78 GLU A CA 1
ATOM 630 C C . GLU A 1 78 ? -8.432 -12.335 -3.549 1.00 91.94 78 GLU A C 1
ATOM 632 O O . GLU A 1 78 ? -8.743 -11.467 -2.737 1.00 91.94 78 GLU A O 1
ATOM 637 N N . ASN A 1 79 ? -9.045 -12.463 -4.733 1.00 92.81 79 ASN A N 1
ATOM 638 C CA . ASN A 1 79 ? -10.078 -11.551 -5.247 1.00 92.81 79 ASN A CA 1
ATOM 639 C C . ASN A 1 79 ? -9.656 -10.067 -5.195 1.00 92.81 79 ASN A C 1
ATOM 641 O O . ASN A 1 79 ? -10.345 -9.267 -4.555 1.00 92.81 79 ASN A O 1
ATOM 645 N N . PRO A 1 80 ? -8.547 -9.693 -5.862 1.00 95.94 80 PRO A N 1
ATOM 646 C CA . PRO A 1 80 ? -8.017 -8.342 -5.775 1.00 95.94 80 PRO A CA 1
ATOM 647 C C . PRO A 1 80 ? -9.004 -7.330 -6.362 1.00 95.94 80 PRO A C 1
ATOM 649 O O . PRO A 1 80 ? -9.649 -7.571 -7.390 1.00 95.94 80 PRO A O 1
ATOM 652 N N . ILE A 1 81 ? -9.104 -6.171 -5.726 1.00 96.75 81 ILE A N 1
ATOM 653 C CA . ILE A 1 81 ? -9.856 -5.033 -6.226 1.00 96.75 81 ILE A CA 1
ATOM 654 C C . ILE A 1 81 ? -9.254 -4.570 -7.550 1.00 96.75 81 ILE A C 1
ATOM 656 O O . ILE A 1 81 ? -8.043 -4.589 -7.780 1.00 96.75 81 ILE A O 1
ATOM 660 N N . SER A 1 82 ? -10.131 -4.093 -8.425 1.00 97.00 82 SER A N 1
ATOM 661 C CA . SER A 1 82 ? -9.740 -3.474 -9.681 1.00 97.00 82 SER A CA 1
ATOM 662 C C . SER A 1 82 ? -10.227 -2.035 -9.698 1.00 97.00 82 SER A C 1
ATOM 664 O O . SER A 1 82 ? -11.422 -1.773 -9.556 1.00 97.00 82 SER A O 1
ATOM 666 N N . ILE A 1 83 ? -9.299 -1.097 -9.868 1.00 97.25 83 ILE A N 1
ATOM 667 C CA . ILE A 1 83 ? -9.588 0.330 -10.000 1.00 97.25 83 ILE A CA 1
ATOM 668 C C . ILE A 1 83 ? -9.181 0.753 -11.400 1.00 97.25 83 ILE A C 1
ATOM 670 O O . ILE A 1 83 ? -8.028 0.581 -11.789 1.00 97.25 83 ILE A O 1
ATOM 674 N N . GLU A 1 84 ? -10.124 1.292 -12.176 1.00 95.62 84 GLU A N 1
ATOM 675 C CA . GLU A 1 84 ? -9.876 1.664 -13.576 1.00 95.62 84 GLU A CA 1
ATOM 676 C C . GLU A 1 84 ? -9.281 0.506 -14.407 1.00 95.62 84 GLU A C 1
ATOM 678 O O . GLU A 1 84 ? -8.413 0.715 -15.256 1.00 95.62 84 GLU A O 1
ATOM 683 N N . GLY A 1 85 ? -9.707 -0.733 -14.129 1.00 94.88 85 GLY A N 1
ATOM 684 C CA . GLY A 1 85 ? -9.215 -1.939 -14.803 1.00 94.88 85 GLY A CA 1
ATOM 685 C C . GLY A 1 85 ? -7.825 -2.411 -14.364 1.00 94.88 85 GLY A C 1
ATOM 686 O O . GLY A 1 85 ? -7.287 -3.305 -15.005 1.00 94.88 85 GLY A O 1
ATOM 687 N N . HIS A 1 86 ? -7.247 -1.836 -13.303 1.00 96.44 86 HIS A N 1
ATOM 688 C CA . HIS A 1 86 ? -5.930 -2.209 -12.782 1.00 96.44 86 HIS A CA 1
ATOM 689 C C . HIS A 1 86 ? -6.034 -2.793 -11.372 1.00 96.44 86 HIS A C 1
ATOM 691 O O . HIS A 1 86 ? -6.657 -2.197 -10.490 1.00 96.44 86 HIS A O 1
ATOM 697 N N . THR A 1 87 ? -5.384 -3.933 -11.160 1.00 97.88 87 THR A N 1
ATOM 698 C CA . THR A 1 87 ? -5.102 -4.507 -9.836 1.00 97.88 87 THR A CA 1
ATOM 699 C C . THR A 1 87 ? -3.771 -3.984 -9.282 1.00 97.88 87 THR A C 1
ATOM 701 O O . THR A 1 87 ? -2.988 -3.348 -9.997 1.00 97.88 87 THR A O 1
ATOM 704 N N . ALA A 1 88 ? -3.463 -4.279 -8.014 1.00 97.00 88 ALA A N 1
ATOM 705 C CA . ALA A 1 88 ? -2.148 -3.974 -7.442 1.00 97.00 88 ALA A CA 1
ATOM 706 C C .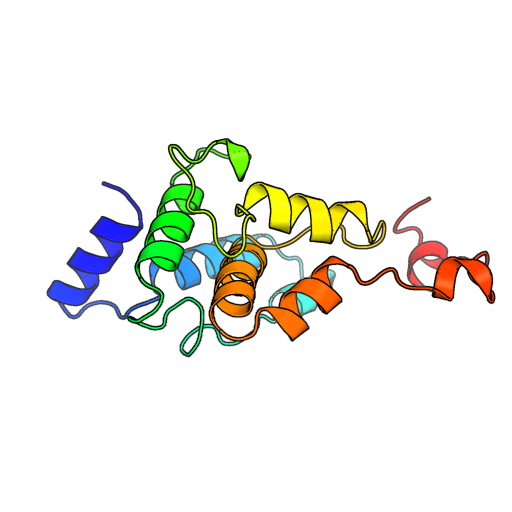 ALA A 1 88 ? -1.001 -4.649 -8.222 1.00 97.00 88 ALA A C 1
ATOM 708 O O . ALA A 1 88 ? 0.051 -4.039 -8.423 1.00 97.00 88 ALA A O 1
ATOM 709 N N . ALA A 1 89 ? -1.216 -5.870 -8.725 1.00 95.75 89 ALA A N 1
ATOM 710 C CA . ALA A 1 89 ? -0.245 -6.579 -9.553 1.00 95.75 89 ALA A CA 1
ATOM 711 C C . ALA A 1 89 ? -0.004 -5.868 -10.896 1.00 95.75 89 ALA A C 1
ATOM 713 O O . ALA A 1 89 ? 1.150 -5.684 -11.284 1.00 95.75 89 ALA A O 1
ATOM 714 N N . ASP A 1 90 ? -1.062 -5.389 -11.561 1.00 95.31 90 ASP A N 1
ATOM 715 C CA . ASP A 1 90 ? -0.945 -4.631 -12.818 1.00 95.31 90 ASP A CA 1
ATOM 716 C C . ASP A 1 90 ? -0.188 -3.316 -12.613 1.00 95.31 90 ASP A C 1
ATOM 718 O O . ASP A 1 90 ? 0.674 -2.947 -13.414 1.00 95.31 90 ASP A O 1
ATOM 722 N N . VAL A 1 91 ? -0.484 -2.616 -11.514 1.00 94.94 91 VAL A N 1
ATOM 723 C CA . VAL A 1 91 ? 0.214 -1.387 -11.123 1.00 94.94 91 VAL A CA 1
ATOM 724 C C . VAL A 1 91 ? 1.688 -1.667 -10.856 1.00 94.94 91 VAL A C 1
ATOM 726 O O . VAL A 1 91 ? 2.544 -0.974 -11.408 1.00 94.94 91 VAL A O 1
ATOM 729 N N . TYR A 1 92 ? 1.998 -2.670 -10.030 1.00 93.44 92 TYR A N 1
ATOM 730 C CA . TYR A 1 92 ? 3.376 -3.040 -9.719 1.00 93.44 92 TYR A CA 1
ATOM 731 C C . TYR A 1 92 ? 4.141 -3.405 -10.990 1.00 93.44 92 TYR A C 1
ATOM 733 O O . TYR A 1 92 ? 5.232 -2.877 -11.230 1.00 93.44 92 TYR A O 1
ATOM 741 N N . TYR A 1 93 ? 3.539 -4.247 -11.837 1.00 90.38 93 TYR A N 1
ATOM 742 C CA . TYR A 1 93 ? 4.112 -4.621 -13.118 1.00 90.38 93 TYR A CA 1
ATOM 743 C C . TYR A 1 93 ? 4.373 -3.380 -13.961 1.00 90.38 93 TYR A C 1
ATOM 745 O O . TYR A 1 93 ? 5.510 -3.183 -14.366 1.00 90.38 93 TYR A O 1
ATOM 753 N N . ALA A 1 94 ? 3.394 -2.496 -14.163 1.00 89.44 94 ALA A N 1
ATOM 754 C CA . ALA A 1 94 ? 3.581 -1.271 -14.935 1.00 89.44 94 ALA A CA 1
ATOM 755 C C . ALA A 1 94 ? 4.705 -0.390 -14.365 1.00 89.44 94 ALA A C 1
ATOM 757 O O . ALA A 1 94 ? 5.569 0.055 -15.116 1.00 89.44 94 ALA A O 1
ATOM 758 N N . MET A 1 95 ? 4.754 -0.171 -13.052 1.00 87.38 95 MET A N 1
ATOM 759 C CA . MET A 1 95 ? 5.792 0.661 -12.440 1.00 87.38 95 MET A CA 1
ATOM 760 C C . MET A 1 95 ? 7.201 0.061 -12.602 1.00 87.38 95 MET A C 1
ATOM 762 O O . MET A 1 95 ? 8.140 0.800 -12.894 1.00 87.38 95 MET A O 1
ATOM 766 N N . LYS A 1 96 ? 7.357 -1.262 -12.453 1.00 84.56 96 LYS A N 1
ATOM 767 C CA . LYS A 1 96 ? 8.654 -1.961 -12.523 1.00 84.56 96 LYS A CA 1
ATOM 768 C C . LYS A 1 96 ? 9.109 -2.241 -13.961 1.00 84.56 96 LYS A C 1
ATOM 770 O O . LYS A 1 96 ? 10.256 -1.992 -14.310 1.00 84.56 96 LYS A O 1
ATOM 775 N N . SER A 1 97 ? 8.203 -2.725 -14.810 1.00 79.25 97 SER A N 1
ATOM 776 C CA . SER A 1 97 ? 8.408 -3.094 -16.225 1.00 79.25 97 SER A CA 1
ATOM 777 C C . SER A 1 97 ? 9.000 -1.964 -17.068 1.00 79.25 97 SER A C 1
ATOM 779 O O . SER A 1 97 ? 9.700 -2.204 -18.051 1.00 79.25 97 SER A O 1
ATOM 781 N N . LYS A 1 98 ? 8.675 -0.724 -16.707 1.00 69.88 98 LYS A N 1
ATOM 782 C CA . LYS A 1 98 ? 8.898 0.462 -17.534 1.00 69.88 98 LYS A CA 1
ATOM 783 C C . LYS A 1 98 ? 10.121 1.273 -17.090 1.00 69.88 98 LYS A C 1
ATOM 785 O O . LYS A 1 98 ? 10.408 2.299 -17.708 1.00 69.88 98 LYS A O 1
ATOM 790 N N . ASN A 1 99 ? 10.815 0.834 -16.034 1.00 70.25 99 ASN A N 1
ATOM 791 C CA . ASN A 1 99 ? 12.000 1.483 -15.482 1.00 70.25 99 ASN A CA 1
ATOM 792 C C . ASN A 1 99 ? 12.934 0.448 -14.826 1.00 70.25 99 ASN A C 1
ATOM 794 O O . ASN A 1 99 ? 12.750 0.048 -13.677 1.00 70.25 99 ASN A O 1
ATOM 798 N N . ASP A 1 100 ? 13.963 0.061 -15.571 1.00 68.62 100 ASP A N 1
ATOM 799 C CA . ASP A 1 100 ? 15.024 -0.870 -15.177 1.00 68.62 100 ASP A CA 1
ATOM 800 C C . ASP A 1 100 ? 15.832 -0.418 -13.949 1.00 68.62 100 ASP A C 1
ATOM 802 O O . ASP A 1 100 ? 16.361 -1.253 -13.219 1.00 68.62 100 ASP A O 1
ATOM 806 N N . ARG A 1 101 ? 15.880 0.889 -13.668 1.00 67.94 101 ARG A N 1
ATOM 807 C CA . ARG A 1 101 ? 16.607 1.452 -12.517 1.00 67.94 101 ARG A CA 1
ATOM 808 C C . ARG A 1 101 ? 15.863 1.322 -11.194 1.00 67.94 101 ARG A C 1
ATOM 810 O O . ARG A 1 101 ? 16.460 1.513 -10.137 1.00 67.94 101 ARG A O 1
ATOM 817 N N . ILE A 1 102 ? 14.558 1.053 -11.220 1.00 70.50 102 ILE A N 1
ATOM 818 C CA . ILE A 1 102 ? 13.801 0.839 -9.986 1.00 70.50 102 ILE A CA 1
ATOM 819 C C . ILE A 1 102 ? 14.181 -0.536 -9.461 1.00 70.50 102 ILE A C 1
ATOM 821 O O . ILE A 1 102 ? 13.779 -1.537 -10.039 1.00 70.50 102 ILE A O 1
ATOM 825 N N . VAL A 1 103 ? 14.934 -0.602 -8.364 1.00 66.88 103 VAL A N 1
ATOM 826 C CA . VAL A 1 103 ? 15.352 -1.875 -7.754 1.00 66.88 103 VAL A CA 1
ATOM 827 C C . VAL A 1 103 ? 14.186 -2.512 -6.994 1.00 66.88 103 VAL A C 1
ATOM 829 O O . VAL A 1 103 ? 13.840 -3.663 -7.261 1.00 66.88 103 VAL A O 1
ATOM 832 N N . ALA A 1 104 ? 13.502 -1.733 -6.154 1.00 72.81 104 ALA A N 1
ATOM 833 C CA . ALA A 1 104 ? 12.345 -2.157 -5.373 1.00 72.81 104 ALA A CA 1
ATOM 834 C C . ALA A 1 104 ? 11.264 -1.064 -5.350 1.00 72.81 104 ALA A C 1
ATOM 836 O O . ALA A 1 104 ? 11.566 0.122 -5.486 1.00 72.81 104 ALA A O 1
ATOM 837 N N . ILE A 1 105 ? 10.007 -1.476 -5.185 1.00 83.38 105 ILE A N 1
ATOM 838 C CA . ILE A 1 105 ? 8.854 -0.591 -4.987 1.00 83.38 105 ILE A CA 1
ATOM 839 C C . ILE A 1 105 ? 8.174 -1.064 -3.711 1.00 83.38 105 ILE A C 1
ATOM 841 O O . ILE A 1 105 ? 7.869 -2.251 -3.589 1.00 83.38 105 ILE A O 1
ATOM 845 N N . ASP A 1 106 ? 7.956 -0.156 -2.767 1.00 86.25 106 ASP A N 1
ATOM 846 C CA . ASP A 1 106 ? 7.246 -0.483 -1.540 1.00 86.25 106 ASP A CA 1
ATOM 847 C C . ASP A 1 106 ? 5.756 -0.747 -1.816 1.00 86.25 106 ASP A C 1
ATOM 849 O O . ASP A 1 106 ? 5.152 -0.178 -2.731 1.00 86.25 106 ASP A O 1
ATOM 853 N N . GLY A 1 107 ? 5.143 -1.618 -1.008 1.00 92.25 107 GLY A N 1
ATOM 854 C CA . GLY A 1 107 ? 3.733 -1.969 -1.180 1.00 92.25 107 GLY A CA 1
ATOM 855 C C . GLY A 1 107 ? 2.811 -0.754 -1.073 1.00 92.25 107 GLY A C 1
ATOM 856 O O . GLY A 1 107 ? 1.887 -0.607 -1.873 1.00 92.25 107 GLY A O 1
ATOM 857 N N . ALA A 1 108 ? 3.087 0.167 -0.148 1.00 94.75 108 ALA A N 1
ATOM 858 C CA . ALA A 1 108 ? 2.242 1.340 0.053 1.00 94.75 108 ALA A CA 1
ATOM 859 C C . ALA A 1 108 ? 2.226 2.265 -1.175 1.00 94.75 108 ALA A C 1
ATOM 861 O O . ALA A 1 108 ? 1.179 2.824 -1.495 1.00 94.75 108 ALA A O 1
ATOM 862 N N . ALA A 1 109 ? 3.327 2.393 -1.920 1.00 93.12 109 ALA A N 1
ATOM 863 C CA . ALA A 1 109 ? 3.370 3.135 -3.175 1.00 93.12 109 ALA A CA 1
ATOM 864 C C . ALA A 1 109 ? 2.471 2.519 -4.256 1.00 93.12 109 ALA A C 1
ATOM 866 O O . ALA A 1 109 ? 1.778 3.268 -4.950 1.00 93.12 109 ALA A O 1
ATOM 867 N N . VAL A 1 110 ? 2.433 1.186 -4.363 1.00 95.62 110 VAL A N 1
ATOM 868 C CA . VAL A 1 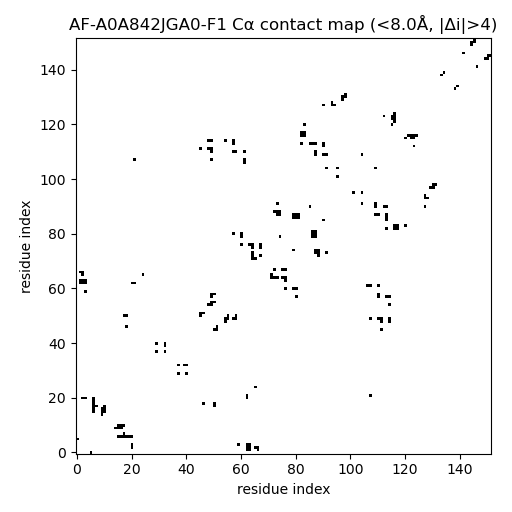110 ? 1.559 0.460 -5.304 1.00 95.62 110 VAL A CA 1
ATOM 869 C C . VAL A 1 110 ? 0.090 0.704 -4.964 1.00 95.62 110 VAL A C 1
ATOM 871 O O . VAL A 1 110 ? -0.672 1.190 -5.801 1.00 95.62 110 VAL A O 1
ATOM 874 N N . TYR A 1 111 ? -0.309 0.474 -3.714 1.00 97.81 111 TYR A N 1
ATOM 875 C CA . TYR A 1 111 ? -1.697 0.687 -3.293 1.00 97.81 111 TYR A CA 1
ATOM 876 C C . TYR A 1 111 ? -2.103 2.165 -3.320 1.00 97.81 111 TYR A C 1
ATOM 878 O O . TYR A 1 111 ? -3.219 2.511 -3.703 1.00 97.81 111 TYR A O 1
ATOM 886 N N . ASN A 1 112 ? -1.186 3.084 -3.020 1.00 97.12 112 ASN A N 1
ATOM 887 C CA . ASN A 1 112 ? -1.444 4.511 -3.185 1.00 97.12 112 ASN A CA 1
ATOM 888 C C . ASN A 1 112 ? -1.611 4.908 -4.663 1.00 97.12 112 ASN A C 1
ATOM 890 O O . ASN A 1 112 ? -2.297 5.886 -4.962 1.00 97.12 112 ASN A O 1
ATOM 894 N N . MET A 1 113 ? -1.024 4.170 -5.607 1.00 96.25 113 MET A N 1
ATOM 895 C CA . MET A 1 113 ? -1.301 4.382 -7.026 1.00 96.25 113 MET A CA 1
ATOM 896 C C . MET A 1 113 ? -2.718 3.930 -7.403 1.00 96.25 113 MET A C 1
ATOM 898 O O . MET A 1 113 ? -3.352 4.612 -8.206 1.00 96.25 113 MET A O 1
ATOM 902 N N . LEU A 1 114 ? -3.272 2.885 -6.774 1.00 97.75 114 LEU A N 1
ATOM 903 C CA . LEU A 1 114 ? -4.701 2.555 -6.909 1.00 97.75 114 LEU A CA 1
ATOM 904 C C . LEU A 1 114 ? -5.592 3.695 -6.387 1.00 97.75 114 LEU A C 1
ATOM 906 O O . LEU A 1 114 ? -6.565 4.068 -7.042 1.00 97.75 114 LEU A O 1
ATOM 910 N N . VAL A 1 115 ? -5.219 4.338 -5.272 1.00 97.62 115 VAL A N 1
ATOM 911 C CA . VAL A 1 115 ? -5.913 5.550 -4.787 1.00 97.62 115 VAL A CA 1
ATOM 912 C C . VAL A 1 115 ? -5.839 6.683 -5.816 1.00 97.62 115 VAL A C 1
ATOM 914 O O . VAL A 1 115 ? -6.828 7.379 -6.064 1.00 97.62 115 VAL A O 1
ATOM 917 N N . LYS A 1 116 ? -4.680 6.880 -6.453 1.00 96.94 116 LYS A N 1
ATOM 918 C CA . LYS A 1 116 ? -4.523 7.877 -7.523 1.00 96.94 116 LYS A CA 1
ATOM 919 C C . LYS A 1 116 ? -5.332 7.528 -8.768 1.00 96.94 116 LYS A C 1
ATOM 921 O O . LYS A 1 116 ? -5.894 8.437 -9.362 1.00 96.94 116 LYS A O 1
ATOM 926 N N . LEU A 1 117 ? -5.442 6.254 -9.142 1.00 97.31 117 LEU A N 1
ATOM 927 C CA . LEU A 1 117 ? -6.321 5.819 -10.231 1.00 97.31 117 LEU A CA 1
ATOM 928 C C . LEU A 1 117 ? -7.787 6.133 -9.919 1.00 97.31 117 LEU A C 1
ATOM 930 O O . LEU A 1 117 ? -8.488 6.640 -10.785 1.00 97.31 117 LEU A O 1
ATOM 934 N N . ARG A 1 118 ? -8.225 5.930 -8.671 1.00 96.69 118 ARG A N 1
ATOM 935 C CA . ARG A 1 118 ? -9.587 6.270 -8.229 1.00 96.69 118 ARG A CA 1
ATOM 936 C C . ARG A 1 118 ? -9.865 7.772 -8.267 1.00 96.69 118 ARG A C 1
ATOM 938 O O . ARG A 1 118 ? -10.935 8.194 -8.686 1.00 96.69 118 ARG A O 1
ATOM 945 N N . THR A 1 119 ? -8.930 8.577 -7.771 1.00 96.25 119 THR A N 1
ATOM 946 C CA . THR A 1 119 ? -9.163 10.012 -7.521 1.00 96.25 119 THR A CA 1
ATOM 947 C C . THR A 1 119 ? -8.742 10.910 -8.682 1.00 96.25 119 THR A C 1
ATOM 949 O O . THR A 1 119 ? -9.295 11.992 -8.862 1.00 96.25 119 THR A O 1
ATOM 952 N N . GLN A 1 120 ? -7.745 10.488 -9.460 1.00 95.81 120 GLN A N 1
ATOM 953 C CA . GLN A 1 120 ? -7.108 11.245 -10.539 1.00 95.81 120 GLN A CA 1
ATOM 954 C C . GLN A 1 120 ? -6.750 10.310 -11.718 1.00 95.81 120 GLN A C 1
ATOM 956 O O . GLN A 1 120 ? -5.575 10.229 -12.101 1.00 95.81 120 GLN A O 1
ATOM 961 N N . PRO A 1 121 ? -7.736 9.608 -12.315 1.00 95.56 121 PRO A N 1
ATOM 962 C CA . PRO A 1 121 ? -7.503 8.532 -13.286 1.00 95.56 121 PRO A CA 1
ATOM 963 C C . PRO A 1 121 ? -6.652 8.970 -14.479 1.00 95.56 121 PRO A C 1
ATOM 965 O O . PRO A 1 121 ? -5.712 8.276 -14.855 1.00 95.56 121 PRO A O 1
ATOM 968 N N . GLU A 1 122 ? -6.918 10.152 -15.037 1.00 94.31 122 GLU A N 1
ATOM 969 C CA . GLU A 1 122 ? -6.184 10.682 -16.193 1.00 94.31 122 GLU A CA 1
ATOM 970 C C . GLU A 1 122 ? -4.694 10.895 -15.903 1.00 94.31 122 GLU A C 1
ATOM 972 O O . GLU A 1 122 ? -3.831 10.574 -16.721 1.00 94.31 122 GLU A O 1
ATOM 977 N N . ILE A 1 123 ? -4.370 11.424 -14.721 1.00 92.44 123 ILE A N 1
ATOM 978 C CA . ILE A 1 123 ? -2.983 11.672 -14.314 1.00 92.44 123 ILE A CA 1
ATOM 979 C C . ILE A 1 123 ? -2.304 10.343 -13.989 1.00 92.44 123 ILE A C 1
ATOM 981 O O . ILE A 1 123 ? -1.185 10.103 -14.438 1.00 92.44 123 ILE A O 1
ATOM 985 N N . ALA A 1 124 ? -2.978 9.465 -13.247 1.00 93.25 124 ALA A N 1
ATOM 986 C CA . ALA A 1 124 ? -2.436 8.171 -12.856 1.00 93.25 124 ALA A CA 1
ATOM 987 C C . ALA A 1 124 ? -2.141 7.280 -14.071 1.00 93.25 124 ALA A C 1
ATOM 989 O O . ALA A 1 124 ? -1.039 6.746 -14.169 1.00 93.25 124 ALA A O 1
ATOM 990 N N . LYS A 1 125 ? -3.056 7.200 -15.047 1.00 93.44 125 LYS A N 1
ATOM 991 C CA . LYS A 1 125 ? -2.833 6.471 -16.307 1.00 93.44 125 LYS A CA 1
ATOM 992 C C . LYS A 1 125 ? -1.635 7.029 -17.071 1.00 93.44 125 LYS A C 1
ATOM 994 O O . LYS A 1 125 ? -0.768 6.264 -17.469 1.00 93.44 125 LYS A O 1
ATOM 999 N N . ARG A 1 126 ? -1.497 8.358 -17.177 1.00 90.00 126 ARG A N 1
ATOM 1000 C CA . ARG A 1 126 ? -0.309 8.984 -17.793 1.00 90.00 126 ARG A CA 1
ATOM 1001 C C . ARG A 1 126 ? 0.988 8.638 -17.070 1.00 90.00 126 ARG A C 1
ATOM 1003 O O . ARG A 1 126 ? 1.999 8.446 -17.732 1.00 90.00 126 ARG A O 1
ATOM 1010 N N . VAL A 1 127 ? 0.976 8.574 -15.737 1.00 88.25 127 VAL A N 1
ATOM 1011 C CA . VAL A 1 127 ? 2.147 8.165 -14.946 1.00 88.25 127 VAL A CA 1
ATOM 1012 C C . VAL A 1 127 ? 2.480 6.699 -15.201 1.00 88.25 127 VAL A C 1
ATOM 1014 O O . VAL A 1 127 ? 3.638 6.381 -15.453 1.00 88.25 127 VAL A O 1
ATOM 1017 N N . LEU A 1 128 ? 1.480 5.817 -15.189 1.00 89.56 128 LEU A N 1
ATOM 1018 C CA . LEU A 1 128 ? 1.673 4.397 -15.474 1.00 89.56 128 LEU A CA 1
ATOM 1019 C C . LEU A 1 128 ? 2.127 4.165 -16.915 1.00 89.56 128 LEU A C 1
ATOM 1021 O O . LEU A 1 128 ? 2.924 3.266 -17.157 1.00 89.56 128 LEU A O 1
ATOM 1025 N N . ASP A 1 129 ? 1.674 4.971 -17.872 1.00 88.00 129 ASP A N 1
ATOM 1026 C CA . ASP A 1 129 ? 2.071 4.900 -19.278 1.00 88.00 129 ASP A CA 1
ATOM 1027 C C . ASP A 1 129 ? 3.340 5.666 -19.611 1.00 88.00 129 ASP A C 1
ATOM 1029 O O . ASP A 1 129 ? 3.882 5.489 -20.708 1.00 88.00 129 ASP A O 1
ATOM 1033 N N . PHE A 1 130 ? 3.867 6.448 -18.674 1.00 82.81 130 PHE A N 1
ATOM 1034 C CA . PHE A 1 130 ? 5.104 7.168 -18.882 1.00 82.81 130 PHE A CA 1
ATOM 1035 C C . PHE A 1 130 ? 6.230 6.184 -19.201 1.00 82.81 130 PHE A C 1
ATOM 1037 O O . PHE A 1 130 ? 6.409 5.148 -18.556 1.00 82.81 130 PHE A O 1
ATOM 1044 N N . ARG A 1 131 ? 6.987 6.504 -20.247 1.00 74.31 131 ARG A N 1
ATOM 1045 C CA . ARG A 1 131 ? 8.270 5.878 -20.545 1.00 74.31 131 ARG A CA 1
ATOM 1046 C C . ARG A 1 131 ? 9.304 6.988 -20.480 1.00 74.31 131 ARG A C 1
ATOM 1048 O O . ARG A 1 131 ? 9.156 7.953 -21.234 1.00 74.31 131 ARG A O 1
ATOM 1055 N N . PRO A 1 132 ? 10.323 6.893 -19.612 1.00 64.12 132 PRO A N 1
ATOM 1056 C CA . PRO A 1 132 ? 11.415 7.850 -19.642 1.00 64.12 132 PRO A CA 1
ATOM 1057 C C . PRO A 1 132 ? 12.017 7.844 -21.052 1.00 64.12 132 PRO A C 1
ATOM 1059 O O . PRO A 1 132 ? 12.552 6.840 -21.492 1.00 64.12 132 PRO A O 1
ATOM 1062 N N . THR A 1 133 ? 11.911 8.935 -21.806 1.00 55.41 133 THR A N 1
ATOM 1063 C CA . THR A 1 133 ? 12.448 9.007 -23.180 1.00 55.41 133 THR A CA 1
ATOM 1064 C C . THR A 1 133 ? 13.954 9.270 -23.212 1.00 55.41 133 THR A C 1
ATOM 1066 O O . THR A 1 133 ? 14.565 9.276 -24.281 1.00 55.41 133 THR A O 1
ATOM 1069 N N . CYS A 1 134 ? 14.594 9.443 -22.049 1.00 51.53 134 CYS A N 1
ATOM 1070 C CA . CYS A 1 134 ? 16.030 9.683 -21.979 1.00 51.53 134 CYS A CA 1
ATOM 1071 C C . CYS A 1 134 ? 16.869 8.498 -22.473 1.00 51.53 134 CYS A C 1
ATOM 1073 O O . CYS A 1 134 ? 18.026 8.728 -22.804 1.00 51.53 134 CYS A O 1
ATOM 1075 N N . TYR A 1 135 ? 16.304 7.295 -22.655 1.00 49.72 135 TYR A N 1
ATOM 1076 C CA . TYR A 1 135 ? 17.013 6.148 -23.240 1.00 49.72 135 TYR A CA 1
ATOM 1077 C C . TYR A 1 135 ? 17.628 6.417 -24.634 1.00 49.72 135 TYR A C 1
ATOM 1079 O O . TYR A 1 135 ? 18.509 5.670 -25.043 1.00 49.72 135 TYR A O 1
ATOM 1087 N N . GLN A 1 136 ? 17.235 7.476 -25.362 1.00 42.22 136 GLN A N 1
ATOM 1088 C CA . GLN A 1 136 ? 17.681 7.703 -26.752 1.00 42.22 136 GLN A CA 1
ATOM 1089 C C . GLN A 1 136 ? 18.413 9.031 -27.039 1.00 42.22 136 GLN A C 1
ATOM 1091 O O . GLN A 1 136 ? 18.810 9.264 -28.176 1.00 42.22 136 GLN A O 1
ATOM 1096 N N . GLY A 1 137 ? 18.662 9.887 -26.039 1.00 38.38 137 GLY A N 1
ATOM 1097 C CA . GLY A 1 137 ? 19.302 11.205 -26.238 1.00 38.38 137 GLY A CA 1
ATOM 1098 C C . GLY A 1 137 ? 20.699 11.379 -25.628 1.00 38.38 137 GLY A C 1
ATOM 1099 O O . GLY A 1 137 ? 21.138 12.511 -25.453 1.00 38.38 137 GLY A O 1
ATOM 1100 N N . GLY A 1 138 ? 21.368 10.286 -25.243 1.00 44.78 138 GLY A N 1
ATOM 1101 C CA . GLY A 1 138 ? 22.662 10.307 -24.531 1.00 44.78 138 GLY A CA 1
ATOM 1102 C C . GLY A 1 138 ? 22.850 9.184 -23.498 1.00 44.78 138 GLY A C 1
ATOM 1103 O O . GLY A 1 138 ? 23.919 9.045 -22.906 1.00 44.78 138 GLY A O 1
ATOM 1104 N N . CYS A 1 139 ? 21.832 8.345 -23.296 1.00 47.22 139 CYS A N 1
ATOM 1105 C CA . CYS A 1 139 ? 21.785 7.269 -22.301 1.00 47.22 139 CYS A CA 1
ATOM 1106 C C . CYS A 1 139 ? 22.467 5.972 -22.786 1.00 47.22 139 CYS A C 1
ATOM 1108 O O . CYS A 1 139 ? 21.890 4.894 -22.786 1.00 47.22 139 CYS A O 1
ATOM 1110 N N . GLY A 1 140 ? 23.714 6.116 -23.234 1.00 48.50 140 GLY A N 1
ATOM 1111 C CA . GLY A 1 140 ? 24.741 5.064 -23.241 1.00 48.50 140 GLY A CA 1
ATOM 1112 C C . GLY A 1 140 ? 25.914 5.418 -22.315 1.00 48.50 140 GLY A C 1
ATOM 1113 O O . GLY A 1 140 ? 26.842 4.632 -22.137 1.00 48.50 140 GLY A O 1
ATOM 1114 N N . MET A 1 141 ? 25.879 6.607 -21.705 1.00 5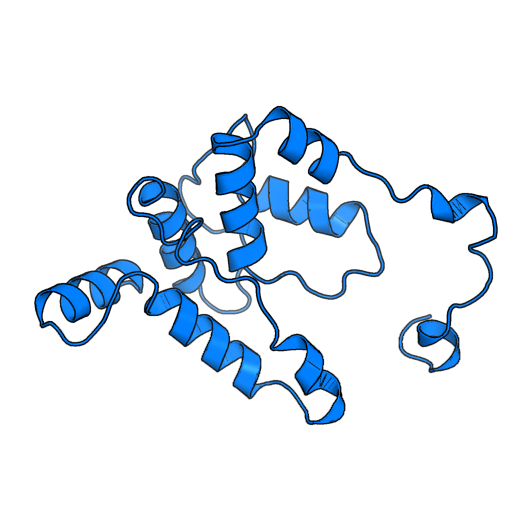1.53 141 MET A N 1
ATOM 1115 C CA . MET A 1 141 ? 26.783 6.975 -20.627 1.00 51.53 141 MET A CA 1
ATOM 1116 C C . MET A 1 141 ? 26.235 6.385 -19.332 1.00 51.53 141 MET A C 1
ATOM 1118 O O . MET A 1 141 ? 25.295 6.906 -18.735 1.00 51.53 141 MET A O 1
ATOM 1122 N N . LYS A 1 142 ? 26.842 5.268 -18.945 1.00 55.69 142 LYS A N 1
ATOM 1123 C CA . LYS A 1 142 ? 27.039 4.819 -17.568 1.00 55.69 142 LYS A CA 1
ATOM 1124 C C . LYS A 1 142 ? 26.910 5.992 -16.588 1.00 55.69 142 LYS A C 1
ATOM 1126 O O . LYS A 1 142 ? 27.766 6.881 -16.564 1.00 55.69 142 LYS A O 1
ATOM 1131 N N . ASP A 1 143 ? 25.799 6.043 -15.857 1.00 58.00 143 ASP A N 1
ATOM 1132 C CA . ASP A 1 143 ? 25.539 7.144 -14.935 1.00 58.00 143 ASP A CA 1
ATOM 1133 C C . ASP A 1 143 ? 26.436 7.042 -13.690 1.00 58.00 143 ASP A C 1
ATOM 1135 O O . ASP A 1 143 ? 27.279 6.152 -13.564 1.00 58.00 143 ASP A O 1
ATOM 1139 N N . ALA A 1 144 ? 26.315 7.989 -12.761 1.00 58.28 144 ALA A N 1
ATOM 1140 C CA . ALA A 1 144 ? 27.139 7.977 -11.556 1.00 58.28 144 ALA A CA 1
ATOM 1141 C C . ALA A 1 144 ? 26.960 6.695 -10.718 1.00 58.28 144 ALA A C 1
ATOM 1143 O O . ALA A 1 144 ? 27.888 6.328 -10.002 1.00 58.28 144 ALA A O 1
ATOM 1144 N N . ALA A 1 145 ? 25.808 6.020 -10.806 1.00 52.03 145 ALA A N 1
ATOM 1145 C CA . ALA A 1 145 ? 25.562 4.766 -10.107 1.00 52.03 145 ALA A CA 1
ATOM 1146 C C . ALA A 1 145 ? 26.229 3.584 -10.826 1.00 52.03 145 ALA A C 1
ATOM 1148 O O . ALA A 1 145 ? 26.887 2.780 -10.164 1.00 52.03 145 ALA A O 1
ATOM 1149 N N . PHE A 1 146 ? 26.188 3.546 -12.163 1.00 65.00 146 PHE A N 1
ATOM 1150 C CA . PHE A 1 146 ? 27.010 2.618 -12.946 1.00 65.00 146 PHE A CA 1
ATOM 1151 C C . PHE A 1 146 ? 28.504 2.803 -12.639 1.00 65.00 146 PHE A C 1
ATOM 1153 O O . PHE A 1 146 ? 29.213 1.843 -12.354 1.00 65.00 146 PHE A O 1
ATOM 1160 N N . ASN A 1 147 ? 29.016 4.040 -12.679 1.00 65.62 147 ASN A N 1
ATOM 1161 C CA . ASN A 1 147 ? 30.446 4.312 -12.456 1.00 65.62 147 ASN A CA 1
ATOM 1162 C C . ASN A 1 147 ? 30.908 3.937 -11.037 1.00 65.62 147 ASN A C 1
ATOM 1164 O O . ASN A 1 147 ? 32.105 3.811 -10.794 1.00 65.62 147 ASN A O 1
ATOM 1168 N N . ARG A 1 148 ? 29.963 3.762 -10.107 1.00 68.81 148 ARG A N 1
ATOM 1169 C CA . ARG A 1 148 ? 30.189 3.277 -8.741 1.00 68.81 148 ARG A CA 1
ATOM 1170 C C . ARG A 1 148 ? 29.991 1.762 -8.587 1.00 68.81 148 ARG A C 1
ATOM 1172 O O . ARG A 1 148 ? 30.233 1.258 -7.499 1.00 68.81 148 ARG A O 1
ATOM 1179 N N . GLY A 1 149 ? 29.598 1.048 -9.645 1.00 70.25 149 GLY A N 1
ATOM 1180 C CA . GLY A 1 149 ? 29.498 -0.414 -9.670 1.00 70.25 149 GLY A CA 1
ATOM 1181 C C . GLY A 1 149 ? 28.219 -0.989 -9.062 1.00 70.25 149 GLY A C 1
ATOM 1182 O O . GLY A 1 149 ? 28.231 -2.125 -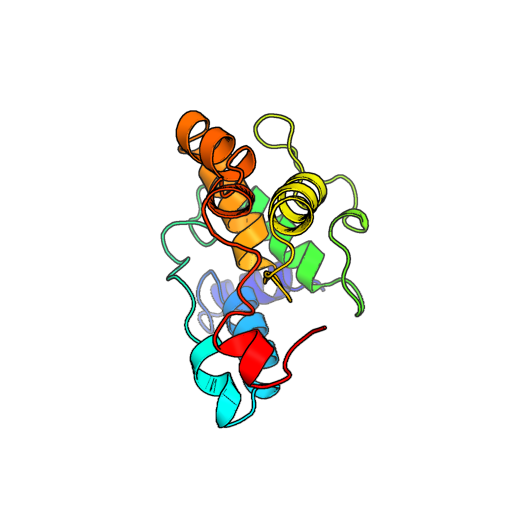8.606 1.00 70.25 149 GLY A O 1
ATOM 1183 N N . TYR A 1 150 ? 27.126 -0.221 -9.013 1.00 54.16 150 TYR A N 1
ATOM 1184 C CA . TYR A 1 150 ? 25.871 -0.711 -8.431 1.00 54.16 150 TYR A CA 1
ATOM 1185 C C . TYR A 1 150 ? 25.076 -1.649 -9.354 1.00 54.16 150 TYR A C 1
ATOM 1187 O O . TYR A 1 150 ? 24.216 -2.375 -8.861 1.00 54.16 150 TYR A O 1
ATOM 1195 N N . TYR A 1 151 ? 25.333 -1.621 -10.665 1.00 51.72 151 TYR A N 1
ATOM 1196 C CA . TYR A 1 151 ? 24.758 -2.537 -11.655 1.00 51.72 151 TYR A CA 1
ATOM 1197 C C . TYR A 1 151 ? 25.573 -2.522 -12.962 1.00 51.72 151 TYR A C 1
ATOM 1199 O O . TYR A 1 151 ? 26.322 -1.569 -13.209 1.00 51.72 151 TYR A O 1
ATOM 1207 N N . ASP A 1 152 ? 25.391 -3.566 -13.777 1.00 60.88 152 ASP A N 1
ATOM 1208 C CA . ASP A 1 152 ? 26.136 -3.851 -15.016 1.00 60.88 152 ASP A CA 1
ATOM 1209 C C . ASP A 1 152 ? 25.346 -3.511 -16.292 1.00 60.88 152 ASP A C 1
ATOM 1211 O O . ASP A 1 152 ? 24.106 -3.691 -16.297 1.00 60.88 152 ASP A O 1
#

Mean predicted aligned error: 7.76 Å

pLDDT: mean 86.62, std 14.73, range [38.38, 98.06]